Protein AF-A0A5P8YY61-F1 (afdb_monomer_lite)

Foldseek 3Di:
DDDDDDYDDDDDPPPPDDDDPPPPPPPPPPQFPADPLLLVQVPDPPPRARADVSQLSVLVRFPPDPVSSVVCVVLQWDWDDDPNDTHIHGNHLLSQLVVLLCVLVQVDPVRPDDPVVVVVSVVVSVVCVVVVVSSCSSPDDPVCSVVVSVVVVVVPDDPDDD

Secondary structure (DSSP, 8-state):
-----------------------------PPP---HHHHHHHTSPSSEE--HHHHHHHHHHH--SHHHHHHHHHHTEEEEEETTEEEEEESSHHHHHHHHHHHHTT-SSSP---HHHHHHHHHHHHHHHHTSTTGGGGT--GGGHHHHHHHHHHTT------

Sequence (162 aa):
MSEFLMDPEGHGEDSSEPLEVTEVPTRKKAQPALSDSLRAAVSQPSPIILGSALFDEAAKAYLRRHESRNEADRMGHLFVEVDGRMRFLYRDREARAWHLFQDLNGLCFPCVKTDAEKRSLKDGFRRGWESGELAFLASVKSEELEDYRQRLAGGSEAHPDM

pLDDT: mean 76.53, std 20.55, range [35.06, 96.62]

Structure (mmCIF, N/CA/C/O backbone):
data_AF-A0A5P8YY61-F1
#
_entry.id   AF-A0A5P8YY61-F1
#
loop_
_atom_site.group_PDB
_atom_site.id
_atom_site.type_symbol
_atom_site.label_atom_id
_atom_site.label_alt_id
_atom_site.label_comp_id
_atom_site.label_asym_id
_atom_site.label_entity_id
_atom_site.label_seq_id
_atom_site.pdbx_PDB_ins_code
_atom_site.Cartn_x
_atom_site.Cartn_y
_atom_site.Cartn_z
_atom_site.occupancy
_atom_site.B_iso_or_equiv
_atom_site.auth_seq_id
_atom_site.auth_comp_id
_atom_site.auth_asym_id
_atom_site.auth_atom_id
_atom_site.pdbx_PDB_model_num
ATOM 1 N N . MET A 1 1 ? -55.599 -84.904 11.296 1.00 40.38 1 MET A N 1
ATOM 2 C CA . MET A 1 1 ? -55.618 -85.135 12.752 1.00 40.38 1 MET A CA 1
ATOM 3 C C . MET A 1 1 ? -54.645 -84.151 13.370 1.00 40.38 1 MET A C 1
ATOM 5 O O . MET A 1 1 ? -53.521 -84.125 12.893 1.00 40.38 1 MET A O 1
ATOM 9 N N . SER A 1 2 ? -55.161 -83.336 14.298 1.00 45.12 2 SER A N 1
ATOM 10 C CA . SER A 1 2 ? -54.529 -82.607 15.420 1.00 45.12 2 SER A CA 1
ATOM 11 C C . SER A 1 2 ? -53.097 -82.080 15.235 1.00 45.12 2 SER A C 1
ATOM 13 O O . SER A 1 2 ? -52.183 -82.859 15.014 1.00 45.12 2 SER A O 1
ATOM 15 N N . GLU A 1 3 ? -52.865 -80.767 15.159 1.00 49.88 3 GLU A N 1
ATOM 16 C CA . GLU A 1 3 ? -52.946 -79.722 16.211 1.00 49.88 3 GLU A CA 1
ATOM 17 C C . GLU A 1 3 ? -51.780 -79.720 17.225 1.00 49.88 3 GLU A C 1
ATOM 19 O O . GLU A 1 3 ? -51.403 -80.769 17.739 1.00 49.88 3 GLU A O 1
ATOM 24 N N . PHE A 1 4 ? -51.364 -78.482 17.562 1.00 44.28 4 PHE A N 1
ATOM 25 C CA . PHE A 1 4 ? -50.596 -78.012 18.735 1.00 44.28 4 PHE A CA 1
ATOM 26 C C . PHE A 1 4 ? -49.065 -78.232 18.718 1.00 44.28 4 PHE A C 1
ATOM 28 O O . PHE A 1 4 ? -48.608 -79.323 18.414 1.00 44.28 4 PHE A O 1
ATOM 35 N N . LEU A 1 5 ? -48.171 -77.284 19.057 1.00 45.56 5 LEU A N 1
ATOM 36 C CA . LEU A 1 5 ? -48.194 -75.924 19.654 1.00 45.56 5 LEU A CA 1
ATOM 37 C C . LEU A 1 5 ? -46.722 -75.396 19.538 1.00 45.56 5 LEU A C 1
ATOM 39 O O . LEU A 1 5 ? -45.815 -76.203 19.725 1.00 45.56 5 LEU A O 1
ATOM 43 N N . MET A 1 6 ? -46.420 -74.200 18.993 1.00 43.78 6 MET A N 1
ATOM 44 C CA . MET A 1 6 ? -46.085 -72.929 19.704 1.00 43.78 6 MET A CA 1
ATOM 45 C C . MET A 1 6 ? -45.078 -73.103 20.876 1.00 43.78 6 MET A C 1
ATOM 47 O O . MET A 1 6 ? -45.336 -73.926 21.745 1.00 43.78 6 MET A O 1
ATOM 51 N N . ASP A 1 7 ? -43.980 -72.360 21.085 1.00 48.44 7 ASP A N 1
ATOM 52 C CA . ASP A 1 7 ? -43.256 -71.241 20.432 1.00 48.44 7 ASP A CA 1
ATOM 53 C C . ASP A 1 7 ? -41.970 -70.988 21.312 1.00 48.44 7 ASP A C 1
ATOM 55 O O . ASP A 1 7 ? -41.592 -71.908 22.040 1.00 48.44 7 ASP A O 1
ATOM 59 N N . PRO A 1 8 ? -41.275 -69.829 21.330 1.00 58.09 8 PRO A N 1
ATOM 60 C CA . PRO A 1 8 ? -40.007 -69.532 20.651 1.00 58.09 8 PRO A CA 1
ATOM 61 C C . PRO A 1 8 ? -38.855 -69.228 21.646 1.00 58.09 8 PRO A C 1
ATOM 63 O O . PRO A 1 8 ? -39.076 -69.198 22.845 1.00 58.09 8 PRO A O 1
ATOM 66 N N . GLU A 1 9 ? -37.627 -68.975 21.174 1.00 40.22 9 GLU A N 1
ATOM 67 C CA . GLU A 1 9 ? -36.693 -67.963 21.726 1.00 40.22 9 GLU A CA 1
ATOM 68 C C . GLU A 1 9 ? -35.327 -68.053 21.026 1.00 40.22 9 GLU A C 1
ATOM 70 O O . GLU A 1 9 ? -34.760 -69.135 20.881 1.00 40.22 9 GLU A O 1
ATOM 75 N N . GLY A 1 10 ? -34.775 -66.907 20.611 1.00 37.69 10 GLY A N 1
ATOM 76 C CA . GLY A 1 10 ? -33.384 -66.842 20.148 1.00 37.69 10 GLY A CA 1
ATOM 77 C C . GLY A 1 10 ? -33.046 -65.726 19.160 1.00 37.69 10 GLY A C 1
ATOM 78 O O . GLY A 1 10 ? -32.537 -66.007 18.084 1.00 37.69 10 GLY A O 1
ATOM 79 N N . HIS A 1 11 ? -33.339 -64.482 19.544 1.00 44.31 11 HIS A N 1
ATOM 80 C CA . HIS A 1 11 ? -32.408 -63.344 19.514 1.00 44.31 11 HIS A CA 1
ATOM 81 C C . HIS A 1 11 ? -31.450 -63.181 18.316 1.00 44.31 11 HIS A C 1
ATOM 83 O O . HIS A 1 11 ? -30.441 -63.874 18.193 1.00 44.31 11 HIS A O 1
ATOM 89 N N . GLY A 1 12 ? -31.688 -62.122 17.540 1.00 35.06 12 GLY A N 1
ATOM 90 C CA . GLY A 1 12 ? -30.747 -61.593 16.557 1.00 35.06 12 GLY A CA 1
ATOM 91 C C . GLY A 1 12 ? -31.333 -60.419 15.778 1.00 35.06 12 GLY A C 1
ATOM 92 O O . GLY A 1 12 ? -31.332 -60.449 14.553 1.00 35.06 12 GLY A O 1
ATOM 93 N N . GLU A 1 13 ? -31.896 -59.423 16.467 1.00 41.03 13 GLU A N 1
ATOM 94 C CA . GLU A 1 13 ? -32.290 -58.162 15.831 1.00 41.03 13 GLU A CA 1
ATOM 95 C C . GLU A 1 13 ? -31.045 -57.282 15.659 1.00 41.03 13 GLU A C 1
ATOM 97 O O . GLU A 1 13 ? -30.519 -56.703 16.609 1.00 41.03 13 GLU A O 1
ATOM 102 N N . ASP A 1 14 ? -30.561 -57.234 14.419 1.00 40.47 14 ASP A N 1
ATOM 103 C CA . ASP A 1 14 ? -29.582 -56.275 13.916 1.00 40.47 14 ASP A CA 1
ATOM 104 C C . ASP A 1 14 ? -30.259 -54.897 13.804 1.00 40.47 14 ASP A C 1
ATOM 106 O O . ASP A 1 14 ? -30.787 -54.504 12.761 1.00 40.47 14 ASP A O 1
ATOM 110 N N . SER A 1 15 ? -30.319 -54.185 14.932 1.00 44.53 15 SER A N 1
ATOM 111 C CA . SER A 1 15 ? -30.741 -52.783 14.990 1.00 44.53 15 SER A CA 1
ATOM 112 C C . SER A 1 15 ? -29.690 -51.907 14.313 1.00 44.53 15 SER A C 1
ATOM 114 O O . SER A 1 15 ? -28.730 -51.449 14.929 1.00 44.53 15 SER A O 1
ATOM 116 N N . SER A 1 16 ? -29.901 -51.647 13.026 1.00 47.50 16 SER A N 1
ATOM 117 C CA . SER A 1 16 ? -29.288 -50.521 12.327 1.00 47.50 16 SER A CA 1
ATOM 118 C C . SER A 1 16 ? -29.899 -49.216 12.849 1.00 47.50 16 SER A C 1
ATOM 120 O O . SER A 1 16 ? -30.918 -48.746 12.340 1.00 47.50 16 SER A O 1
ATOM 122 N N . GLU A 1 17 ? -29.297 -48.635 13.887 1.00 48.50 17 GLU A N 1
ATOM 123 C CA . GLU A 1 17 ? -29.587 -47.259 14.296 1.00 48.50 17 GLU A CA 1
ATOM 124 C C . GLU A 1 17 ? -29.111 -46.271 13.211 1.00 48.50 17 GLU A C 1
ATOM 126 O O . GLU A 1 17 ? -28.027 -46.441 12.638 1.00 48.50 17 GLU A O 1
ATOM 131 N N . PRO A 1 18 ? -29.897 -45.228 12.893 1.00 44.84 18 PRO A N 1
ATOM 132 C CA . PRO A 1 18 ? -29.490 -44.217 11.934 1.00 44.84 18 PRO A CA 1
ATOM 133 C C . PRO A 1 18 ? -28.386 -43.355 12.549 1.00 44.84 18 PRO A C 1
ATOM 135 O O . PRO A 1 18 ? -28.573 -42.743 13.598 1.00 44.84 18 PRO A O 1
ATOM 138 N N . LEU A 1 19 ? -27.238 -43.297 11.870 1.00 45.84 19 LEU A N 1
ATOM 139 C CA . LEU A 1 19 ? -26.134 -42.407 12.213 1.00 45.84 19 LEU A CA 1
ATOM 140 C C . LEU A 1 19 ? -26.648 -40.968 12.303 1.00 45.84 19 LEU A C 1
ATOM 142 O O . LEU A 1 19 ? -27.003 -40.347 11.298 1.00 45.84 19 LEU A O 1
ATOM 146 N N . GLU A 1 20 ? -26.664 -40.460 13.532 1.00 42.28 20 GLU A N 1
ATOM 147 C CA . GLU A 1 20 ? -26.751 -39.049 13.861 1.00 42.28 20 GLU A CA 1
ATOM 148 C C . GLU A 1 20 ? -25.770 -38.296 12.956 1.00 42.28 20 GLU A C 1
ATOM 150 O O . GLU A 1 20 ? -24.550 -38.486 13.028 1.00 42.28 20 GLU A O 1
ATOM 155 N N . VAL A 1 21 ? -26.309 -37.464 12.062 1.00 44.75 21 VAL A N 1
ATOM 156 C CA . VAL A 1 21 ? -25.530 -36.473 11.324 1.00 44.75 21 VAL A CA 1
ATOM 157 C C . VAL A 1 21 ? -24.948 -35.553 12.380 1.00 44.75 21 VAL A C 1
ATOM 159 O O . VAL A 1 21 ? -25.603 -34.632 12.859 1.00 44.75 21 VAL A O 1
ATOM 162 N N . THR A 1 22 ? -23.718 -35.855 12.782 1.00 39.22 22 THR A N 1
ATOM 163 C CA . THR A 1 22 ? -22.925 -35.001 13.645 1.00 39.22 22 THR A CA 1
ATOM 164 C C . THR A 1 22 ? -22.787 -33.695 12.883 1.00 39.22 22 THR A C 1
ATOM 166 O O . THR A 1 22 ? -22.081 -33.635 11.872 1.00 39.22 22 THR A O 1
ATOM 169 N N . GLU A 1 23 ? -23.526 -32.671 13.310 1.00 44.53 23 GLU A N 1
ATOM 170 C CA . GLU A 1 23 ? -23.336 -31.309 12.841 1.00 44.53 23 GLU A CA 1
ATOM 171 C C . GLU A 1 23 ? -21.850 -31.009 12.984 1.00 44.53 23 GLU A C 1
ATOM 173 O O . GLU A 1 23 ? -21.324 -30.863 14.088 1.00 44.53 23 GLU A O 1
ATOM 178 N N . VAL A 1 24 ? -21.144 -30.991 11.852 1.00 41.59 24 VAL A N 1
ATOM 179 C CA . VAL A 1 24 ? -19.760 -30.548 11.805 1.00 41.59 24 VAL A CA 1
ATOM 180 C C . VAL A 1 24 ? -19.809 -29.136 12.368 1.00 41.59 24 VAL A C 1
ATOM 182 O O . VAL A 1 24 ? -20.452 -28.280 11.753 1.00 41.59 24 VAL A O 1
ATOM 185 N N . PRO A 1 25 ? -19.188 -28.850 13.528 1.00 40.47 25 PRO A N 1
ATOM 186 C CA . PRO A 1 25 ? -19.159 -27.495 14.018 1.00 40.47 25 PRO A CA 1
ATOM 187 C C . PRO A 1 25 ? -18.347 -26.738 12.983 1.00 40.47 25 PRO A C 1
ATOM 189 O O . PRO A 1 25 ? -17.124 -26.885 12.898 1.00 40.47 25 PRO A O 1
ATOM 192 N N . THR A 1 26 ? -19.044 -25.976 12.141 1.00 39.50 26 THR A N 1
ATOM 193 C CA . THR A 1 26 ? -18.437 -25.003 11.250 1.00 39.50 26 THR A CA 1
ATOM 194 C C . THR A 1 26 ? -17.666 -24.090 12.183 1.00 39.50 26 THR A C 1
ATOM 196 O O . THR A 1 26 ? -18.243 -23.215 12.830 1.00 39.50 26 THR A O 1
ATOM 199 N N . ARG A 1 27 ? -16.368 -24.368 12.353 1.00 43.50 27 ARG A N 1
ATOM 200 C CA . ARG A 1 27 ? -15.436 -23.530 13.094 1.00 43.50 27 ARG A CA 1
ATOM 201 C C . ARG A 1 27 ? -15.418 -22.213 12.337 1.00 43.50 27 ARG A C 1
ATOM 203 O O . ARG A 1 27 ? -14.567 -22.006 11.476 1.00 43.50 27 ARG A O 1
ATOM 210 N N . LYS A 1 28 ? -16.375 -21.330 12.640 1.00 44.56 28 LYS A N 1
ATOM 211 C CA . LYS A 1 28 ? -16.254 -19.903 12.384 1.00 44.56 28 LYS A CA 1
ATOM 212 C C . LYS A 1 28 ? -14.906 -19.562 12.988 1.00 44.56 28 LYS A C 1
ATOM 214 O O . LYS A 1 28 ? -14.740 -19.669 14.203 1.00 44.56 28 LYS A O 1
ATOM 219 N N . LYS A 1 29 ? -13.907 -19.303 12.138 1.00 48.72 29 LYS A N 1
ATOM 220 C CA . LYS A 1 29 ? -12.618 -18.792 12.593 1.00 48.72 29 LYS A CA 1
ATOM 221 C C . LYS A 1 29 ? -12.976 -17.603 13.469 1.00 48.72 29 LYS A C 1
ATOM 223 O O . LYS A 1 29 ? -13.560 -16.648 12.964 1.00 48.72 29 LYS A O 1
ATOM 228 N N . ALA A 1 30 ? -12.747 -17.735 14.775 1.00 54.28 30 ALA A N 1
ATOM 229 C CA . ALA A 1 30 ? -13.031 -16.669 15.715 1.00 54.28 30 ALA A CA 1
ATOM 230 C C . ALA A 1 30 ? -12.331 -15.427 15.168 1.00 54.28 30 ALA A C 1
ATOM 232 O O . ALA A 1 30 ? -11.118 -15.469 14.927 1.00 54.28 30 ALA A O 1
ATOM 233 N N . GLN A 1 31 ? -13.112 -14.390 14.859 1.00 58.78 31 GLN A N 1
ATOM 234 C CA . GLN A 1 31 ? -12.537 -13.135 14.410 1.00 58.78 31 GLN A CA 1
ATOM 235 C C . GLN A 1 31 ? -11.542 -12.682 15.485 1.00 58.78 31 GLN A C 1
ATOM 237 O O . GLN A 1 31 ? -11.827 -12.845 16.678 1.00 58.78 31 GLN A O 1
ATOM 242 N N . PRO A 1 32 ? -10.357 -12.189 15.093 1.00 66.00 32 PRO A N 1
ATOM 243 C CA . PRO A 1 32 ? -9.388 -11.711 16.062 1.00 66.00 32 PRO A CA 1
ATOM 244 C C . PRO A 1 32 ? -10.042 -10.658 16.963 1.00 66.00 32 PRO A C 1
ATOM 246 O O . PRO A 1 32 ? -10.845 -9.848 16.503 1.00 66.00 32 PRO A O 1
ATOM 249 N N . ALA A 1 33 ? -9.726 -10.686 18.257 1.00 73.81 33 ALA A N 1
ATOM 250 C CA . ALA A 1 33 ? -10.167 -9.648 19.179 1.00 73.81 33 ALA A CA 1
ATOM 251 C C . ALA A 1 33 ? -9.416 -8.350 18.839 1.00 73.81 33 ALA A C 1
ATOM 253 O O . ALA A 1 33 ? -8.273 -8.164 19.248 1.00 73.81 33 ALA A O 1
ATOM 254 N N . LEU A 1 34 ? -10.034 -7.504 18.014 1.00 82.31 34 LEU A N 1
ATOM 255 C CA . LEU A 1 34 ? -9.504 -6.200 17.610 1.00 82.31 34 LEU A CA 1
ATOM 256 C C . LEU A 1 34 ? -9.820 -5.152 18.678 1.00 82.31 34 LEU A C 1
ATOM 258 O O . LEU A 1 34 ? -10.907 -5.204 19.266 1.00 82.31 34 LEU A O 1
ATOM 262 N N . SER A 1 35 ? -8.933 -4.169 18.864 1.00 85.94 35 SER A N 1
ATOM 263 C CA . SER A 1 35 ? -9.296 -2.954 19.599 1.00 85.94 35 SER A CA 1
ATOM 264 C C . SER A 1 35 ? -10.444 -2.214 18.906 1.00 85.94 35 SER A C 1
ATOM 266 O O . SER A 1 35 ? -10.657 -2.344 17.694 1.00 85.94 35 SER A O 1
ATOM 268 N N . ASP A 1 36 ? -11.175 -1.396 19.663 1.00 87.69 36 ASP A N 1
ATOM 269 C CA . ASP A 1 36 ? -12.255 -0.570 19.113 1.00 87.69 36 ASP A CA 1
ATOM 270 C C . ASP A 1 36 ? -11.737 0.412 18.053 1.00 87.69 36 ASP A C 1
ATOM 272 O O . ASP A 1 36 ? -12.384 0.612 17.025 1.00 87.69 36 ASP A O 1
ATOM 276 N N . SER A 1 37 ? -10.527 0.949 18.247 1.00 86.19 37 SER A N 1
ATOM 277 C CA . SER A 1 37 ? -9.849 1.820 17.281 1.00 86.19 37 SER A CA 1
ATOM 278 C C . SER A 1 37 ? -9.585 1.108 15.957 1.00 86.19 37 SER A C 1
ATOM 280 O O . SER A 1 37 ? -9.906 1.638 14.892 1.00 86.19 37 SER A O 1
ATOM 282 N N . LEU A 1 38 ? -9.042 -0.113 16.005 1.00 87.31 38 LEU A N 1
ATOM 283 C CA . LEU A 1 38 ? -8.775 -0.888 14.799 1.00 87.31 38 LEU A CA 1
ATOM 284 C C . LEU A 1 38 ? -10.078 -1.312 14.113 1.00 87.31 38 LEU A C 1
ATOM 286 O O . LEU A 1 38 ? -10.183 -1.205 12.893 1.00 87.31 38 LEU A O 1
ATOM 290 N N . ARG A 1 39 ? -11.097 -1.718 14.880 1.00 87.88 39 ARG A N 1
ATOM 291 C CA . ARG A 1 39 ? -12.428 -2.057 14.355 1.00 87.88 39 ARG A CA 1
ATOM 292 C C . ARG A 1 39 ? -13.072 -0.874 13.626 1.00 87.88 39 ARG A C 1
ATOM 294 O O . ARG A 1 39 ? -13.575 -1.042 12.515 1.00 87.88 39 ARG A O 1
ATOM 301 N N . ALA A 1 40 ? -13.020 0.319 14.215 1.00 86.56 40 ALA A N 1
ATOM 302 C CA . ALA A 1 40 ? -13.529 1.540 13.596 1.00 86.56 40 ALA A CA 1
ATOM 303 C C . ALA A 1 40 ? -12.759 1.893 12.314 1.00 86.56 40 ALA A C 1
ATOM 305 O O . ALA A 1 40 ? -13.374 2.243 11.307 1.00 86.56 40 ALA A O 1
ATOM 306 N N . ALA A 1 41 ? -11.430 1.746 12.321 1.00 85.19 41 ALA A N 1
ATOM 307 C CA . ALA A 1 41 ? -10.589 2.033 11.163 1.00 85.19 41 ALA A CA 1
ATOM 308 C C . ALA A 1 41 ? -10.856 1.078 9.987 1.00 85.19 41 ALA A C 1
ATOM 310 O O . ALA A 1 41 ? -11.015 1.528 8.855 1.00 85.19 41 ALA A O 1
ATOM 311 N N . VAL A 1 42 ? -10.976 -0.232 10.233 1.00 86.62 42 VAL A N 1
ATOM 312 C CA . VAL A 1 42 ? -11.229 -1.209 9.154 1.00 86.62 42 VAL A CA 1
ATOM 313 C C . VAL A 1 42 ? -12.660 -1.176 8.617 1.00 86.62 42 VAL A C 1
ATOM 315 O O . VAL A 1 42 ? -12.914 -1.654 7.509 1.00 86.62 42 VAL A O 1
ATOM 318 N N . SER A 1 43 ? -13.585 -0.579 9.373 1.00 85.12 43 SER A N 1
ATOM 319 C CA . SER A 1 43 ? -14.969 -0.348 8.946 1.00 85.12 43 SER A CA 1
ATOM 320 C C . SER A 1 43 ? -15.097 0.790 7.924 1.00 85.12 43 SER A C 1
ATOM 322 O O . SER A 1 43 ? -16.137 0.912 7.278 1.00 85.12 43 SER A O 1
ATOM 324 N N . GLN A 1 44 ? -14.055 1.610 7.745 1.00 82.81 44 GLN A N 1
ATOM 325 C CA . GLN A 1 44 ? -14.049 2.709 6.779 1.00 82.81 44 GLN A CA 1
ATOM 326 C C . GLN A 1 44 ? -14.108 2.207 5.323 1.00 82.81 44 GLN A C 1
ATOM 328 O O 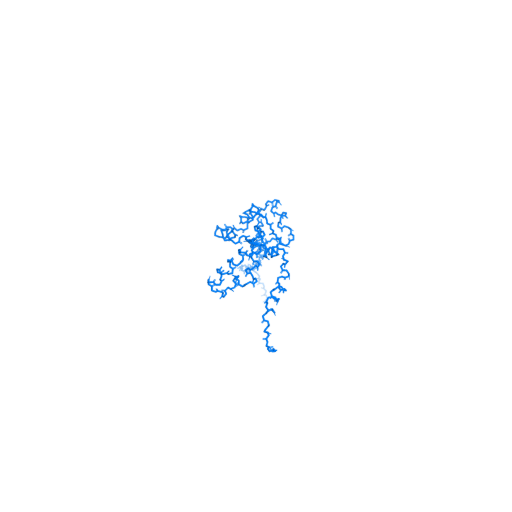. GLN A 1 44 ? -13.705 1.073 5.028 1.00 82.81 44 GLN A O 1
ATOM 333 N N . PRO A 1 45 ? -14.621 3.034 4.389 1.00 79.88 45 PRO A N 1
ATOM 334 C CA . PRO A 1 45 ? -14.586 2.716 2.967 1.00 79.88 45 PRO A CA 1
ATOM 335 C C . PRO A 1 45 ? -13.144 2.582 2.459 1.00 79.88 45 PRO A C 1
ATOM 337 O O . PRO A 1 45 ? -12.223 3.219 2.962 1.00 79.88 45 PRO A O 1
ATOM 340 N N . SER A 1 46 ? -12.955 1.748 1.433 1.00 78.44 46 SER A N 1
ATOM 341 C CA . SER A 1 46 ? -11.654 1.578 0.782 1.00 78.44 46 SER A CA 1
ATOM 342 C C . SER A 1 46 ? -11.206 2.891 0.115 1.00 78.44 46 SER A C 1
ATOM 344 O O . SER A 1 46 ? -12.033 3.554 -0.515 1.00 78.44 46 SER A O 1
ATOM 346 N N . PRO A 1 47 ? -9.914 3.254 0.176 1.00 81.06 47 PRO A N 1
ATOM 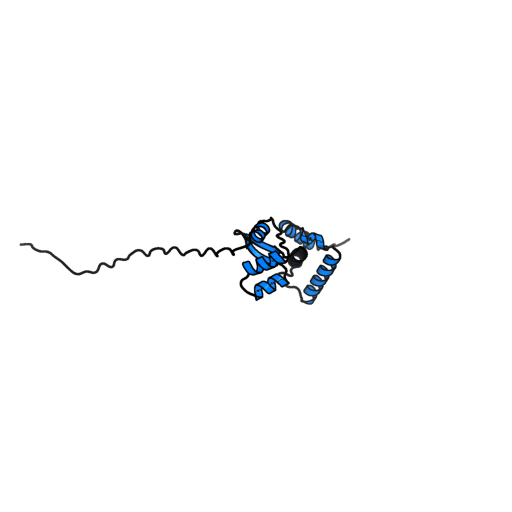347 C CA . PRO A 1 47 ? -8.818 2.512 0.801 1.00 81.06 47 PRO A CA 1
ATOM 348 C C . PRO A 1 47 ? -8.716 2.705 2.316 1.00 81.06 47 PRO A C 1
ATOM 350 O O . PRO A 1 47 ? -8.895 3.805 2.824 1.00 81.06 47 PRO A O 1
ATOM 353 N N . ILE A 1 48 ? -8.316 1.647 3.024 1.00 88.69 48 ILE A N 1
ATOM 354 C CA . ILE A 1 48 ? -8.098 1.701 4.473 1.00 88.69 48 ILE A CA 1
ATOM 355 C C . ILE A 1 48 ? -6.615 1.964 4.746 1.00 88.69 48 ILE A C 1
ATOM 357 O O . ILE A 1 48 ? -5.774 1.089 4.527 1.00 88.69 48 ILE A O 1
ATOM 361 N N . ILE A 1 49 ? -6.301 3.170 5.219 1.00 92.00 49 ILE A N 1
ATOM 362 C CA . ILE A 1 49 ? -4.952 3.586 5.622 1.00 92.00 49 ILE A CA 1
ATOM 363 C C . ILE A 1 49 ? -4.940 3.739 7.143 1.00 92.00 49 ILE A C 1
ATOM 365 O O . ILE A 1 49 ? -5.653 4.578 7.685 1.00 92.00 49 ILE A O 1
ATOM 369 N N . LEU A 1 50 ? -4.153 2.913 7.828 1.00 92.44 50 LEU A N 1
ATOM 370 C CA . LEU A 1 50 ? -4.225 2.744 9.282 1.00 92.44 50 LEU A CA 1
ATOM 371 C C . LEU A 1 50 ? -3.252 3.640 10.066 1.00 92.44 50 LEU A C 1
ATOM 373 O O . LEU A 1 50 ? -3.517 3.973 11.219 1.00 92.44 50 LEU A O 1
ATOM 377 N N . GLY A 1 51 ? -2.120 4.020 9.473 1.00 93.00 51 GLY A N 1
ATOM 378 C CA . GLY A 1 51 ? -0.969 4.535 10.218 1.00 93.00 51 GLY A CA 1
ATOM 379 C C . GLY A 1 51 ? -0.191 3.413 10.919 1.00 93.00 51 GLY A C 1
ATOM 380 O O . GLY A 1 51 ? -0.716 2.325 11.159 1.00 93.00 51 GLY A O 1
ATOM 381 N N . SER A 1 52 ? 1.074 3.669 11.265 1.00 93.12 52 SER A N 1
ATOM 382 C CA . SER A 1 52 ? 2.008 2.633 11.739 1.00 93.12 52 SER A CA 1
ATOM 383 C C . SER A 1 52 ? 1.507 1.849 12.956 1.00 93.12 52 SER A C 1
ATOM 385 O O . SER A 1 52 ? 1.540 0.625 12.946 1.00 93.12 52 SER A O 1
ATOM 387 N N . ALA A 1 53 ? 0.973 2.529 13.976 1.00 92.88 53 ALA A N 1
ATOM 388 C CA . ALA A 1 53 ? 0.545 1.867 15.211 1.00 92.88 53 ALA A CA 1
ATOM 389 C C . ALA A 1 53 ? -0.622 0.884 14.993 1.00 92.88 53 ALA A C 1
ATOM 391 O O . ALA A 1 53 ? -0.565 -0.260 15.444 1.00 92.88 53 ALA A O 1
ATOM 392 N N . LEU A 1 54 ? -1.666 1.310 14.272 1.00 93.88 54 LEU A N 1
ATOM 393 C CA . LEU A 1 54 ? -2.819 0.455 13.971 1.00 93.88 54 LEU A CA 1
ATOM 394 C C . LEU A 1 54 ? -2.475 -0.621 12.935 1.00 93.88 54 LEU A C 1
ATOM 396 O O . LEU A 1 54 ? -3.048 -1.708 12.973 1.00 93.88 54 LEU A O 1
ATOM 400 N N . PHE A 1 55 ? -1.530 -0.351 12.033 1.00 95.44 55 PHE A N 1
ATOM 401 C CA . PHE A 1 55 ? -1.020 -1.354 11.104 1.00 95.44 55 PHE A CA 1
ATOM 402 C C . PHE A 1 55 ? -0.293 -2.488 11.835 1.00 95.44 55 PHE A C 1
ATOM 404 O O . PHE A 1 55 ? -0.573 -3.656 11.572 1.00 95.44 55 PHE A O 1
ATOM 411 N N . ASP A 1 56 ? 0.571 -2.165 12.799 1.00 93.69 56 ASP A N 1
ATOM 412 C CA . ASP A 1 56 ? 1.270 -3.163 13.614 1.00 93.69 56 ASP A CA 1
ATOM 413 C C . ASP A 1 56 ? 0.299 -3.997 14.454 1.00 93.69 56 ASP A C 1
ATOM 415 O O . ASP A 1 56 ? 0.469 -5.213 14.601 1.00 93.69 56 ASP A O 1
ATOM 419 N N . GLU A 1 57 ? -0.734 -3.357 15.006 1.00 93.75 57 GLU A N 1
ATOM 420 C CA . GLU A 1 57 ? -1.815 -4.046 15.708 1.00 93.75 57 GLU A CA 1
ATOM 421 C C . GLU A 1 57 ? -2.558 -5.002 14.766 1.00 93.75 57 GLU A C 1
ATOM 423 O O . GLU A 1 57 ? -2.717 -6.181 15.090 1.00 93.75 57 GLU A O 1
ATOM 428 N N . ALA A 1 58 ? -2.935 -4.539 13.570 1.00 92.81 58 ALA A N 1
ATOM 429 C CA . ALA A 1 58 ? -3.580 -5.366 12.558 1.00 92.81 58 ALA A CA 1
ATOM 430 C C . ALA A 1 58 ? -2.693 -6.549 12.144 1.00 92.81 58 ALA A C 1
ATOM 432 O O . ALA A 1 58 ? -3.155 -7.690 12.112 1.00 92.81 58 ALA A O 1
ATOM 433 N N . ALA A 1 59 ? -1.403 -6.323 11.895 1.00 93.38 59 ALA A N 1
ATOM 434 C CA . ALA A 1 59 ? -0.467 -7.383 11.547 1.00 93.38 59 ALA A CA 1
ATOM 435 C C . ALA A 1 59 ? -0.383 -8.446 12.654 1.00 93.38 59 ALA A C 1
ATOM 437 O O . ALA A 1 59 ? -0.423 -9.639 12.361 1.00 93.38 59 ALA A O 1
ATOM 438 N N . LYS A 1 60 ? -0.336 -8.045 13.931 1.00 92.81 60 LYS A N 1
ATOM 439 C CA . LYS A 1 60 ? -0.354 -8.980 15.073 1.00 92.81 60 LYS A CA 1
ATOM 440 C C . LYS A 1 60 ? -1.684 -9.723 15.207 1.00 92.81 60 LYS A C 1
ATOM 442 O O . LYS A 1 60 ? -1.678 -10.907 15.538 1.00 92.81 60 LYS A O 1
ATOM 447 N N . ALA A 1 61 ? -2.801 -9.046 14.951 1.00 91.69 61 ALA A N 1
ATOM 448 C CA . ALA A 1 61 ? -4.138 -9.613 15.075 1.00 91.69 61 ALA A CA 1
ATOM 449 C C . ALA A 1 61 ? -4.442 -10.644 13.975 1.00 91.69 61 ALA A C 1
ATOM 451 O O . ALA A 1 61 ? -4.964 -11.724 14.257 1.00 91.69 61 ALA A O 1
ATOM 452 N N . TYR A 1 62 ? -4.098 -10.333 12.724 1.00 90.75 62 TYR A N 1
ATOM 453 C CA . TYR A 1 62 ? -4.463 -11.151 11.568 1.00 90.75 62 TYR A CA 1
ATOM 454 C C . TYR A 1 62 ? -3.379 -12.152 11.148 1.00 90.75 62 TYR A C 1
ATOM 456 O O . TYR A 1 62 ? -3.702 -13.221 10.623 1.00 90.75 62 TYR A O 1
ATOM 464 N N . LEU A 1 63 ? -2.095 -11.856 11.381 1.00 91.19 63 LEU A N 1
ATOM 465 C CA . LEU A 1 63 ? -0.982 -12.689 10.920 1.00 91.19 63 LEU A CA 1
ATOM 466 C C . LEU A 1 63 ? -0.306 -13.400 12.096 1.00 91.19 63 LEU A C 1
ATOM 468 O O . LEU A 1 63 ? 0.432 -12.819 12.888 1.00 91.19 63 LEU A O 1
ATOM 472 N N . ARG A 1 64 ? -0.502 -14.720 12.174 1.00 89.12 64 ARG A N 1
ATOM 473 C CA . ARG A 1 64 ? 0.064 -15.546 13.257 1.00 89.12 64 ARG A CA 1
ATOM 474 C C . ARG A 1 64 ? 1.584 -15.703 13.150 1.00 89.12 64 ARG A C 1
ATOM 476 O O . ARG A 1 64 ? 2.297 -15.682 14.154 1.00 89.12 64 ARG A O 1
ATOM 483 N N . ARG A 1 65 ? 2.096 -15.885 11.930 1.00 90.88 65 ARG A N 1
ATOM 484 C CA . ARG A 1 65 ? 3.516 -16.179 11.682 1.00 90.88 65 ARG A CA 1
ATOM 485 C C . ARG A 1 65 ? 4.348 -14.903 11.706 1.00 90.88 65 ARG A C 1
ATOM 487 O O . ARG A 1 65 ? 3.925 -13.869 11.201 1.00 90.88 65 ARG A O 1
ATOM 494 N N . HIS A 1 66 ? 5.539 -14.992 12.290 1.00 90.62 66 HIS A N 1
ATOM 495 C CA . HIS A 1 66 ? 6.489 -13.880 12.331 1.00 90.62 66 HIS A CA 1
ATOM 496 C C . HIS A 1 66 ? 6.940 -13.467 10.923 1.00 90.62 66 HIS A C 1
ATOM 498 O O . HIS A 1 66 ? 6.935 -12.289 10.598 1.00 90.62 66 HIS A O 1
ATOM 504 N N . GLU A 1 67 ? 7.225 -14.437 10.053 1.00 92.44 67 GLU A N 1
ATOM 505 C CA . GLU A 1 67 ? 7.607 -14.183 8.657 1.00 92.44 67 GLU A CA 1
ATOM 506 C C . GLU A 1 67 ? 6.533 -13.406 7.890 1.00 92.44 67 GLU A C 1
ATOM 508 O O . GLU A 1 67 ? 6.849 -12.436 7.212 1.00 92.44 67 GLU A O 1
ATOM 513 N N . SER A 1 68 ? 5.256 -13.768 8.053 1.00 90.44 68 SER A N 1
ATOM 514 C CA . SER A 1 68 ? 4.146 -13.045 7.423 1.00 90.44 68 SER A CA 1
ATOM 515 C C . SER A 1 68 ? 4.029 -11.608 7.930 1.00 90.44 68 SER A C 1
ATOM 517 O O . SER A 1 68 ? 3.723 -10.714 7.149 1.00 90.44 68 SER A O 1
ATOM 519 N N . ARG A 1 69 ? 4.297 -11.373 9.222 1.00 92.50 69 ARG A N 1
ATOM 520 C CA . ARG A 1 69 ? 4.323 -10.021 9.799 1.00 92.50 69 ARG A CA 1
ATOM 521 C C . ARG A 1 69 ? 5.480 -9.195 9.240 1.00 92.50 69 ARG A C 1
ATOM 523 O O . ARG A 1 69 ? 5.260 -8.057 8.852 1.00 92.50 69 ARG A O 1
ATOM 530 N N . ASN A 1 70 ? 6.668 -9.785 9.128 1.00 92.19 70 ASN A N 1
ATOM 531 C CA . ASN A 1 70 ? 7.828 -9.128 8.523 1.00 92.19 70 ASN A CA 1
ATOM 532 C C . ASN A 1 70 ? 7.606 -8.808 7.042 1.00 92.19 70 ASN A C 1
ATOM 534 O O . ASN A 1 70 ? 8.059 -7.775 6.558 1.00 92.19 70 ASN A O 1
ATOM 538 N N . GLU A 1 71 ? 6.927 -9.695 6.315 1.00 91.44 71 GLU A N 1
ATOM 539 C CA . GLU A 1 71 ? 6.566 -9.443 4.923 1.00 91.44 71 GLU A CA 1
ATOM 540 C C . GLU A 1 71 ? 5.573 -8.285 4.814 1.00 91.44 71 GLU A C 1
ATOM 542 O O . GLU A 1 71 ? 5.807 -7.354 4.048 1.00 91.44 71 GLU A O 1
ATOM 547 N N . ALA A 1 72 ? 4.512 -8.292 5.627 1.00 92.50 72 ALA A N 1
ATOM 548 C CA . ALA A 1 72 ? 3.536 -7.206 5.667 1.00 92.50 72 ALA A CA 1
ATOM 549 C C . ALA A 1 72 ? 4.182 -5.859 6.023 1.00 92.50 72 ALA A C 1
ATOM 551 O O . ALA A 1 72 ? 3.879 -4.849 5.393 1.00 92.50 72 ALA A O 1
ATOM 552 N N . ASP A 1 73 ? 5.108 -5.842 6.984 1.00 91.44 73 ASP A N 1
ATOM 553 C CA . ASP A 1 73 ? 5.858 -4.641 7.355 1.00 91.44 73 ASP A CA 1
ATOM 554 C C . ASP A 1 73 ? 6.739 -4.125 6.204 1.00 91.44 73 ASP A C 1
ATOM 556 O O . ASP A 1 73 ? 6.723 -2.932 5.879 1.00 91.44 73 ASP A O 1
ATOM 560 N N . ARG A 1 74 ? 7.441 -5.028 5.508 1.00 91.88 74 ARG A N 1
ATOM 561 C CA . ARG A 1 74 ? 8.258 -4.673 4.338 1.00 91.88 74 ARG A CA 1
ATOM 562 C C . ARG A 1 74 ? 7.411 -4.124 3.191 1.00 91.88 74 ARG A C 1
ATOM 564 O O . ARG A 1 74 ? 7.819 -3.170 2.534 1.00 91.88 74 ARG A O 1
ATOM 571 N N . MET A 1 75 ? 6.253 -4.732 2.947 1.00 90.88 75 MET A N 1
ATOM 572 C CA . MET A 1 75 ? 5.335 -4.344 1.875 1.00 90.88 75 MET A CA 1
ATOM 573 C C . MET A 1 75 ? 4.470 -3.129 2.241 1.00 90.88 75 MET A C 1
ATOM 575 O O . MET A 1 75 ? 3.906 -2.487 1.356 1.00 90.88 75 MET A O 1
ATOM 579 N N . GLY A 1 76 ? 4.351 -2.813 3.534 1.00 94.44 76 GLY A N 1
ATOM 580 C CA . GLY A 1 76 ? 3.499 -1.748 4.063 1.00 94.44 76 GLY A CA 1
ATOM 581 C C . GLY A 1 76 ? 2.001 -1.999 3.880 1.00 94.44 76 GLY A C 1
ATOM 582 O O . GLY A 1 76 ? 1.203 -1.070 4.011 1.00 94.44 76 GLY A O 1
ATOM 583 N N . HIS A 1 77 ? 1.605 -3.228 3.553 1.00 94.12 77 HIS A N 1
ATOM 584 C CA . HIS A 1 77 ? 0.209 -3.615 3.412 1.00 94.12 77 HIS A CA 1
ATOM 585 C C . HIS A 1 77 ? -0.008 -5.079 3.790 1.00 94.12 77 HIS A C 1
ATOM 587 O O . HIS A 1 77 ? 0.920 -5.887 3.799 1.00 94.12 77 HIS A O 1
ATOM 593 N N . LEU A 1 78 ? -1.257 -5.428 4.084 1.00 93.25 78 LEU A N 1
ATOM 594 C CA . LEU A 1 78 ? -1.681 -6.805 4.311 1.00 93.25 78 LEU A CA 1
ATOM 595 C C . LEU A 1 78 ? -3.076 -7.047 3.736 1.00 93.25 78 LEU A C 1
ATOM 597 O O . LEU A 1 78 ? -3.914 -6.146 3.714 1.00 93.25 78 LEU A O 1
ATOM 601 N N . PHE A 1 79 ? -3.303 -8.269 3.257 1.00 90.50 79 PHE A N 1
ATOM 602 C CA . PHE A 1 79 ? -4.558 -8.694 2.643 1.00 90.50 79 PHE A CA 1
ATOM 603 C C . PHE A 1 79 ? -5.287 -9.660 3.574 1.00 90.50 79 PHE A C 1
ATOM 605 O O . PHE A 1 79 ? -4.793 -10.755 3.852 1.00 90.50 79 PHE A O 1
ATOM 612 N N . VAL A 1 80 ? -6.432 -9.233 4.104 1.00 89.12 80 VAL A N 1
ATOM 613 C CA . VAL A 1 80 ? -7.158 -9.944 5.167 1.00 89.12 80 VAL A CA 1
ATOM 614 C C . VAL A 1 80 ? -8.659 -9.906 4.953 1.00 89.12 80 VAL A C 1
ATOM 616 O O . VAL A 1 80 ? -9.187 -9.047 4.251 1.00 89.12 80 VAL A O 1
ATOM 619 N N . GLU A 1 81 ? -9.354 -10.839 5.589 1.00 86.50 81 GLU A N 1
ATOM 620 C CA . GLU A 1 81 ? -10.809 -10.856 5.644 1.00 86.50 81 GLU A CA 1
ATOM 621 C C . GLU A 1 81 ? -11.301 -9.982 6.808 1.00 86.50 81 GLU A C 1
ATOM 623 O O . GLU A 1 81 ? -10.975 -10.240 7.967 1.00 86.50 81 GLU A O 1
ATOM 628 N N . VAL A 1 82 ? -12.100 -8.961 6.494 1.00 83.56 82 VAL A N 1
ATOM 629 C CA . VAL A 1 82 ? -12.788 -8.089 7.456 1.00 83.56 82 VAL A CA 1
ATOM 630 C C . VAL A 1 82 ? -14.278 -8.133 7.139 1.00 83.56 82 VAL A C 1
ATOM 632 O O . VAL A 1 82 ? -14.684 -7.800 6.024 1.00 83.56 82 VAL A O 1
ATOM 635 N N . ASP A 1 83 ? -15.090 -8.566 8.105 1.00 82.94 83 ASP A N 1
ATOM 636 C CA . ASP A 1 83 ? -16.550 -8.692 7.971 1.00 82.94 83 ASP A CA 1
ATOM 637 C C . ASP A 1 83 ? -16.992 -9.465 6.715 1.00 82.94 83 ASP A C 1
ATOM 639 O O . ASP A 1 83 ? -17.871 -9.039 5.965 1.00 82.94 83 ASP A O 1
ATOM 643 N N . GLY A 1 84 ? -16.335 -10.599 6.449 1.00 81.12 84 GLY A N 1
ATOM 644 C CA . GLY A 1 84 ? -16.648 -11.466 5.308 1.00 81.12 84 GLY A CA 1
ATOM 645 C C . GLY A 1 84 ? -16.189 -10.925 3.952 1.00 81.12 84 GLY A C 1
ATOM 646 O O . GLY A 1 84 ? -16.548 -11.482 2.916 1.00 81.12 84 GLY A O 1
ATOM 647 N N . ARG A 1 85 ? -15.419 -9.830 3.923 1.00 82.44 85 ARG A N 1
ATOM 648 C CA . ARG A 1 85 ? -14.880 -9.238 2.694 1.00 82.44 85 ARG A CA 1
ATOM 649 C C . ARG A 1 85 ? -13.364 -9.189 2.750 1.00 82.44 85 ARG A C 1
ATOM 651 O O . ARG A 1 85 ? -12.787 -8.718 3.727 1.00 82.44 85 ARG A O 1
ATOM 658 N N . MET A 1 86 ? -12.723 -9.616 1.671 1.00 84.25 86 MET A N 1
ATOM 659 C CA . MET A 1 86 ? -11.280 -9.473 1.522 1.00 84.25 86 MET A CA 1
ATOM 660 C C . MET A 1 86 ? -10.921 -8.005 1.283 1.00 84.25 86 MET A C 1
ATOM 662 O O . MET A 1 86 ? -11.506 -7.353 0.416 1.00 84.25 86 MET A O 1
ATOM 666 N N . ARG A 1 87 ? -9.978 -7.474 2.060 1.00 85.69 87 ARG A N 1
ATOM 667 C CA . ARG A 1 87 ? -9.554 -6.072 2.005 1.00 85.69 87 ARG A CA 1
ATOM 668 C C . ARG A 1 87 ? -8.042 -5.953 2.136 1.00 85.69 87 ARG A C 1
ATOM 670 O O . ARG A 1 87 ? -7.405 -6.704 2.872 1.00 85.69 87 ARG A O 1
ATOM 677 N N . PHE A 1 88 ? -7.491 -4.954 1.453 1.00 90.44 88 PHE A N 1
ATOM 678 C CA . PHE A 1 88 ? -6.140 -4.473 1.713 1.00 90.44 88 PHE A CA 1
ATOM 679 C C . PHE A 1 88 ? -6.171 -3.424 2.822 1.00 90.44 88 PHE A C 1
ATOM 681 O O . PHE A 1 88 ? -6.943 -2.466 2.750 1.00 90.44 88 PHE A O 1
ATOM 688 N N . LEU A 1 89 ? -5.313 -3.604 3.822 1.00 93.12 89 LEU A N 1
ATOM 689 C CA . LEU A 1 89 ? -5.029 -2.614 4.854 1.00 93.12 89 LEU A CA 1
ATOM 690 C C . LEU A 1 89 ? -3.628 -2.061 4.599 1.00 93.12 89 LEU A C 1
ATOM 692 O O . LEU A 1 89 ? -2.682 -2.840 4.488 1.00 93.12 89 LEU A O 1
ATOM 696 N N . TYR A 1 90 ? -3.500 -0.741 4.495 1.00 95.31 90 TYR A N 1
ATOM 697 C CA . TYR A 1 90 ? -2.238 -0.065 4.200 1.00 95.31 90 TYR A CA 1
ATOM 698 C C . TYR A 1 90 ? -1.711 0.650 5.439 1.00 95.31 90 TYR A C 1
ATOM 700 O O . TYR A 1 90 ? -2.477 1.252 6.195 1.00 95.31 90 TYR A O 1
ATOM 708 N N . ARG A 1 91 ? -0.393 0.622 5.631 1.00 96.62 91 ARG A N 1
ATOM 709 C CA . ARG A 1 91 ? 0.276 1.378 6.692 1.00 96.62 91 ARG A CA 1
ATOM 710 C C . ARG A 1 91 ? 0.124 2.876 6.471 1.00 96.62 91 ARG A C 1
ATOM 712 O O . ARG A 1 91 ? -0.249 3.602 7.383 1.00 96.62 91 ARG A O 1
ATOM 719 N N . ASP A 1 92 ? 0.382 3.328 5.255 1.00 95.62 92 ASP A N 1
ATOM 720 C CA . ASP A 1 92 ? 0.426 4.740 4.903 1.00 95.62 92 ASP A CA 1
ATOM 721 C C . ASP A 1 92 ? 0.054 4.946 3.422 1.00 95.62 92 ASP A C 1
ATOM 723 O O . ASP A 1 92 ? -0.268 4.008 2.682 1.00 95.62 92 ASP A O 1
ATOM 727 N N . ARG A 1 93 ? 0.048 6.213 2.999 1.00 94.62 93 ARG A N 1
ATOM 728 C CA . ARG A 1 93 ? -0.272 6.609 1.621 1.00 94.62 93 ARG A CA 1
ATOM 729 C C . ARG A 1 93 ? 0.770 6.122 0.615 1.00 94.62 93 ARG A C 1
ATOM 731 O O . ARG A 1 93 ? 0.397 5.817 -0.515 1.00 94.62 93 ARG A O 1
ATOM 738 N N . GLU A 1 94 ? 2.036 6.048 1.014 1.00 95.62 94 GLU A N 1
ATOM 739 C CA . GLU A 1 94 ? 3.133 5.619 0.148 1.00 95.62 94 GLU A CA 1
ATOM 740 C C . GLU A 1 94 ? 3.038 4.123 -0.135 1.00 95.62 94 GLU A C 1
ATOM 742 O O . GLU A 1 94 ? 3.066 3.718 -1.290 1.00 95.62 94 GLU A O 1
ATOM 747 N N . ALA A 1 95 ? 2.820 3.303 0.893 1.00 95.25 95 ALA A N 1
ATOM 748 C CA . ALA A 1 95 ? 2.625 1.865 0.766 1.00 95.25 95 ALA A CA 1
ATOM 749 C C . ALA A 1 95 ? 1.439 1.533 -0.144 1.00 95.25 95 ALA A C 1
ATOM 751 O O . ALA A 1 95 ? 1.510 0.615 -0.963 1.00 95.25 95 ALA A O 1
ATOM 752 N N . ARG A 1 96 ? 0.359 2.318 -0.048 1.00 93.31 96 ARG A N 1
ATOM 753 C CA . ARG A 1 96 ? -0.763 2.217 -0.980 1.00 93.31 96 ARG A CA 1
ATOM 754 C C . ARG A 1 96 ? -0.348 2.558 -2.406 1.00 93.31 96 ARG A C 1
ATOM 756 O O . ARG A 1 96 ? -0.604 1.769 -3.311 1.00 93.31 96 ARG A O 1
ATOM 763 N N . ALA A 1 97 ? 0.253 3.728 -2.611 1.00 93.44 97 ALA A N 1
ATOM 764 C CA . ALA A 1 97 ? 0.682 4.173 -3.933 1.00 93.44 97 ALA A CA 1
ATOM 765 C C . ALA A 1 97 ? 1.655 3.172 -4.571 1.00 93.44 97 ALA A C 1
ATOM 767 O O . ALA A 1 97 ? 1.523 2.855 -5.750 1.00 93.44 97 ALA A O 1
ATOM 768 N N . TRP A 1 98 ? 2.570 2.620 -3.774 1.00 94.94 98 TRP A N 1
ATOM 769 C CA . TRP A 1 98 ? 3.516 1.599 -4.192 1.00 94.94 98 TRP A CA 1
ATOM 770 C C . TRP A 1 98 ? 2.817 0.308 -4.608 1.00 94.94 98 TRP A C 1
ATOM 772 O O . TRP A 1 98 ? 3.094 -0.196 -5.690 1.00 94.94 98 TRP A O 1
ATOM 782 N N . HIS A 1 99 ? 1.870 -0.197 -3.812 1.00 92.00 99 HIS A N 1
ATOM 783 C CA . HIS A 1 99 ? 1.093 -1.383 -4.179 1.00 92.00 99 HIS A CA 1
ATOM 784 C C . HIS A 1 99 ? 0.349 -1.193 -5.512 1.00 92.00 99 HIS A C 1
ATOM 786 O O . HIS A 1 99 ? 0.393 -2.069 -6.374 1.00 92.00 99 HIS A O 1
ATOM 792 N N . LEU A 1 100 ? -0.271 -0.027 -5.731 1.00 90.25 100 LEU A N 1
ATOM 793 C CA . LEU A 1 100 ? -0.939 0.260 -7.005 1.00 90.25 100 LEU A CA 1
ATOM 794 C C . LEU A 1 100 ? 0.053 0.375 -8.161 1.00 90.25 100 LEU A C 1
ATOM 796 O O . LEU A 1 100 ? -0.180 -0.174 -9.232 1.00 90.25 100 LEU A O 1
ATOM 800 N N . PHE A 1 101 ? 1.184 1.043 -7.944 1.00 91.81 101 PHE A N 1
ATOM 801 C CA . PHE A 1 101 ? 2.249 1.121 -8.935 1.00 91.81 101 PHE A CA 1
ATOM 802 C C . PHE A 1 101 ? 2.768 -0.273 -9.314 1.00 91.81 101 PHE A C 1
ATOM 804 O O . PHE A 1 101 ? 3.017 -0.535 -10.492 1.00 91.81 101 PHE A O 1
ATOM 811 N N . GLN A 1 102 ? 2.902 -1.177 -8.339 1.00 91.75 102 GLN A N 1
ATOM 812 C CA . GLN A 1 102 ? 3.294 -2.561 -8.576 1.00 91.75 102 GLN A CA 1
ATOM 813 C C . GLN A 1 102 ? 2.277 -3.307 -9.437 1.00 91.75 102 GLN A C 1
ATOM 815 O O . GLN A 1 102 ? 2.685 -3.979 -10.384 1.00 91.75 102 GLN A O 1
ATOM 820 N N . ASP A 1 103 ? 0.984 -3.175 -9.144 1.00 87.88 103 ASP A N 1
ATOM 821 C CA . ASP A 1 103 ? -0.067 -3.827 -9.927 1.00 87.88 103 ASP A CA 1
ATOM 822 C C . ASP A 1 103 ? -0.106 -3.311 -11.374 1.00 87.88 103 ASP A C 1
ATOM 824 O O . ASP A 1 103 ? -0.038 -4.096 -12.322 1.00 87.88 103 ASP A O 1
ATOM 828 N N . LEU A 1 104 ? -0.089 -1.986 -11.548 1.00 87.88 104 LEU A N 1
ATOM 829 C CA . LEU A 1 104 ? -0.093 -1.329 -12.860 1.00 87.88 104 LEU A CA 1
ATOM 830 C C . LEU A 1 104 ? 1.104 -1.728 -13.728 1.00 87.88 104 LEU A C 1
ATOM 832 O O . LEU A 1 104 ? 0.974 -1.886 -14.939 1.00 87.88 104 LEU A O 1
ATOM 836 N N . ASN A 1 105 ? 2.271 -1.906 -13.110 1.00 88.75 105 ASN A N 1
ATOM 837 C CA . ASN A 1 105 ? 3.497 -2.266 -13.813 1.00 88.75 105 ASN A CA 1
ATOM 838 C C . ASN A 1 105 ? 3.754 -3.779 -13.846 1.00 88.75 105 ASN A C 1
ATOM 840 O O . ASN A 1 105 ? 4.831 -4.184 -14.273 1.00 88.75 105 ASN A O 1
ATOM 844 N N . GLY A 1 106 ? 2.833 -4.636 -13.390 1.00 87.81 106 GLY A N 1
ATOM 845 C CA . GLY A 1 106 ? 3.036 -6.093 -13.403 1.00 87.81 106 GLY A CA 1
ATOM 846 C C . GLY A 1 106 ? 4.230 -6.560 -12.555 1.00 87.81 106 GLY A C 1
ATOM 847 O O . GLY A 1 106 ? 4.950 -7.491 -12.925 1.00 87.81 106 GLY A O 1
ATOM 848 N N . LEU A 1 107 ? 4.486 -5.876 -11.437 1.00 88.38 107 LEU A N 1
ATOM 849 C CA . LEU A 1 107 ? 5.469 -6.277 -10.425 1.00 88.38 107 LEU A CA 1
ATOM 850 C C . LEU A 1 107 ? 4.892 -7.287 -9.420 1.00 88.38 107 LEU A C 1
ATOM 852 O O . LEU A 1 107 ? 5.654 -7.933 -8.700 1.00 88.38 107 LEU A O 1
ATOM 856 N N . CYS A 1 108 ? 3.567 -7.437 -9.382 1.00 85.06 108 CYS A N 1
ATOM 857 C CA . CYS A 1 108 ? 2.872 -8.466 -8.614 1.00 85.06 108 CYS A CA 1
ATOM 858 C C . CYS A 1 108 ? 3.009 -9.851 -9.274 1.00 85.06 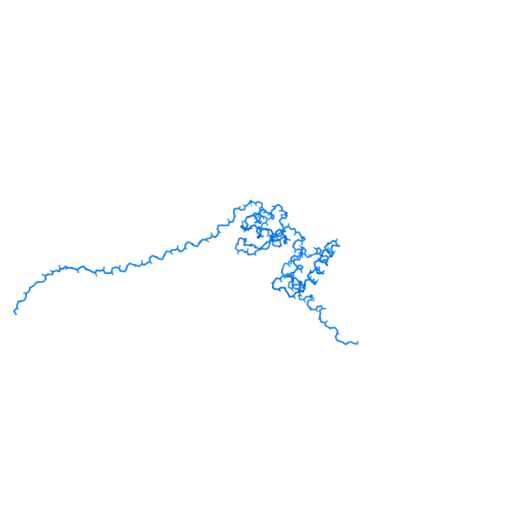108 CYS A C 1
ATOM 860 O O . CYS A 1 108 ? 3.296 -9.967 -10.464 1.00 85.06 108 CYS A O 1
ATOM 862 N N . PHE A 1 109 ? 2.826 -10.920 -8.495 1.00 78.19 109 PHE A N 1
ATOM 863 C CA . PHE A 1 109 ? 2.918 -12.288 -9.012 1.00 78.19 109 PHE A CA 1
ATOM 864 C C . PHE A 1 109 ? 1.737 -12.627 -9.950 1.00 78.19 109 PHE A C 1
ATOM 866 O O . PHE A 1 109 ? 0.599 -12.332 -9.586 1.00 78.19 109 PHE A O 1
ATOM 873 N N . PRO A 1 110 ? 1.970 -13.323 -11.083 1.00 82.94 110 PRO A N 1
ATOM 874 C CA . PRO A 1 110 ? 3.272 -13.715 -11.627 1.00 82.94 110 PRO A CA 1
ATOM 875 C C . PRO A 1 110 ? 3.996 -12.531 -12.288 1.00 82.94 110 PRO A C 1
ATOM 877 O O . PRO A 1 110 ? 3.479 -11.900 -13.205 1.00 82.94 110 PRO A O 1
ATOM 880 N N . CYS A 1 111 ? 5.228 -12.258 -11.847 1.00 88.44 111 CYS A N 1
ATOM 881 C CA . CYS A 1 111 ? 6.041 -11.165 -12.378 1.00 88.44 111 CYS A CA 1
ATOM 882 C C . CYS A 1 111 ? 7.038 -11.705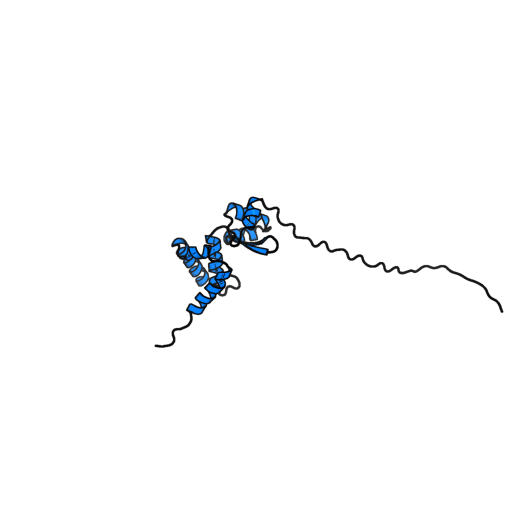 -13.408 1.00 88.44 111 CYS A C 1
ATOM 884 O O . CYS A 1 111 ? 7.927 -12.484 -13.064 1.00 88.44 111 CYS A O 1
ATOM 886 N N . VAL A 1 112 ? 6.912 -11.257 -14.658 1.00 91.62 112 VAL A N 1
ATOM 887 C CA . VAL A 1 112 ? 7.792 -11.654 -15.777 1.00 91.62 112 VAL A CA 1
ATOM 888 C C . VAL A 1 112 ? 8.982 -10.712 -15.982 1.00 91.62 112 VAL A C 1
ATOM 890 O O . VAL A 1 112 ? 9.806 -10.935 -16.863 1.00 91.62 112 VAL A O 1
ATOM 893 N N . LYS A 1 113 ? 9.078 -9.648 -15.178 1.00 91.25 113 LYS A N 1
ATOM 894 C CA . LYS A 1 113 ? 10.139 -8.645 -15.294 1.00 91.25 113 LYS A CA 1
ATOM 895 C C . LYS A 1 113 ? 11.468 -9.165 -14.760 1.00 91.25 113 LYS A C 1
ATOM 897 O O . LYS A 1 113 ? 11.524 -9.876 -13.753 1.00 91.25 113 LYS A O 1
ATOM 902 N N . THR A 1 114 ? 12.549 -8.737 -15.394 1.00 95.25 114 THR A N 1
ATOM 903 C CA . THR A 1 114 ? 13.918 -8.964 -14.930 1.00 95.25 114 THR A CA 1
ATOM 904 C C . THR A 1 114 ? 14.210 -8.173 -13.654 1.00 95.25 114 THR A C 1
ATOM 906 O O . THR A 1 114 ? 13.564 -7.169 -13.344 1.00 95.25 114 THR A O 1
ATOM 909 N N . ASP A 1 115 ? 15.240 -8.571 -12.910 1.00 94.19 115 ASP A N 1
ATOM 910 C CA . ASP A 1 115 ? 15.638 -7.848 -11.696 1.00 94.19 115 ASP A CA 1
ATOM 911 C C . ASP A 1 115 ? 16.189 -6.443 -11.986 1.00 94.19 115 ASP A C 1
ATOM 913 O O . ASP A 1 115 ? 16.121 -5.553 -11.136 1.00 94.19 115 ASP A O 1
ATOM 917 N N . ALA A 1 116 ? 16.715 -6.209 -13.192 1.00 95.44 116 ALA A N 1
ATOM 918 C CA . ALA A 1 116 ? 17.098 -4.873 -13.642 1.00 95.44 116 ALA A CA 1
ATOM 919 C C . ALA A 1 116 ? 15.866 -3.970 -13.816 1.00 95.44 116 ALA A C 1
ATOM 921 O O . ALA A 1 116 ? 15.846 -2.862 -13.280 1.00 95.44 116 ALA A O 1
ATOM 922 N N . GLU A 1 117 ? 14.814 -4.464 -14.473 1.00 94.31 117 GLU A N 1
ATOM 923 C CA . GLU A 1 117 ? 13.555 -3.727 -14.641 1.00 94.31 117 GLU A CA 1
ATOM 924 C C . GLU A 1 117 ? 12.862 -3.467 -13.302 1.00 94.31 117 GLU A C 1
ATOM 926 O O . GLU A 1 117 ? 12.434 -2.344 -13.045 1.00 94.31 117 GLU A O 1
ATOM 931 N N . LYS A 1 118 ? 12.798 -4.469 -12.413 1.00 94.00 118 LYS A N 1
ATOM 932 C CA . LYS A 1 118 ? 12.223 -4.303 -11.066 1.00 94.00 118 LYS A CA 1
ATOM 933 C C . LYS A 1 118 ? 12.926 -3.191 -10.287 1.00 94.00 118 LYS A C 1
ATOM 935 O O . LYS A 1 118 ? 12.259 -2.374 -9.655 1.00 94.00 118 LYS A O 1
ATOM 940 N N . ARG A 1 119 ? 14.265 -3.147 -10.333 1.00 95.25 119 ARG A N 1
ATOM 941 C CA . ARG A 1 119 ? 15.058 -2.087 -9.686 1.00 95.25 119 ARG A CA 1
ATOM 942 C C . ARG A 1 119 ? 14.790 -0.725 -10.312 1.00 95.25 119 ARG A C 1
ATOM 944 O O . ARG A 1 119 ? 14.471 0.207 -9.586 1.00 95.25 119 ARG A O 1
ATOM 951 N N . SER A 1 120 ? 14.827 -0.639 -11.640 1.00 95.75 120 SER A N 1
ATOM 952 C CA . SER A 1 120 ? 14.554 0.605 -12.366 1.00 95.75 120 SER A CA 1
ATOM 953 C C . SER A 1 120 ? 13.171 1.178 -12.032 1.00 95.75 120 SER A C 1
ATOM 955 O O . SER A 1 120 ? 13.053 2.359 -11.709 1.00 95.75 120 SER A O 1
ATOM 957 N N . LEU A 1 121 ? 12.138 0.330 -12.011 1.00 95.44 121 LEU A N 1
ATOM 958 C CA . LEU A 1 121 ? 10.771 0.713 -11.656 1.00 95.44 121 LEU A CA 1
ATOM 959 C C . LEU A 1 121 ? 10.649 1.157 -10.197 1.00 95.44 121 LEU A C 1
ATOM 961 O O . LEU A 1 121 ? 9.983 2.150 -9.913 1.00 95.44 121 LEU A O 1
ATOM 965 N N . LYS A 1 122 ? 11.313 0.460 -9.269 1.00 95.00 122 LYS A N 1
ATOM 966 C CA . LYS A 1 122 ? 11.342 0.851 -7.855 1.00 95.00 122 LYS A CA 1
ATOM 967 C C . LYS A 1 122 ? 12.014 2.211 -7.654 1.00 95.00 122 LYS A C 1
ATOM 969 O O . LYS A 1 122 ? 11.496 3.043 -6.912 1.00 95.00 122 LYS A O 1
ATOM 974 N N . ASP A 1 123 ? 13.133 2.451 -8.329 1.00 96.06 123 ASP A N 1
ATOM 975 C CA . ASP A 1 123 ? 13.836 3.733 -8.261 1.00 96.06 123 ASP A CA 1
ATOM 976 C C . ASP A 1 123 ? 13.022 4.853 -8.925 1.00 96.06 123 ASP A C 1
ATOM 978 O O . ASP A 1 123 ? 12.992 5.977 -8.428 1.00 96.06 123 ASP A O 1
ATOM 982 N N . GLY A 1 124 ? 12.331 4.543 -10.027 1.00 95.19 124 GLY A N 1
ATOM 983 C CA . GLY A 1 124 ? 11.390 5.446 -10.689 1.00 95.19 124 GLY A CA 1
ATOM 984 C C . GLY A 1 124 ? 10.235 5.848 -9.777 1.00 95.19 124 GLY A C 1
ATOM 985 O O . GLY A 1 124 ? 9.965 7.038 -9.638 1.00 95.19 124 GLY A O 1
ATOM 986 N N . PHE A 1 125 ? 9.620 4.879 -9.091 1.00 96.00 125 PHE A N 1
ATOM 987 C CA . PHE A 1 125 ? 8.585 5.159 -8.100 1.00 96.00 125 PHE A CA 1
ATOM 988 C C . PHE A 1 125 ? 9.102 6.066 -6.987 1.00 96.00 125 PHE A C 1
ATOM 990 O O . PHE A 1 125 ? 8.463 7.066 -6.687 1.00 96.00 125 PHE A O 1
ATOM 997 N N . ARG A 1 126 ? 10.270 5.75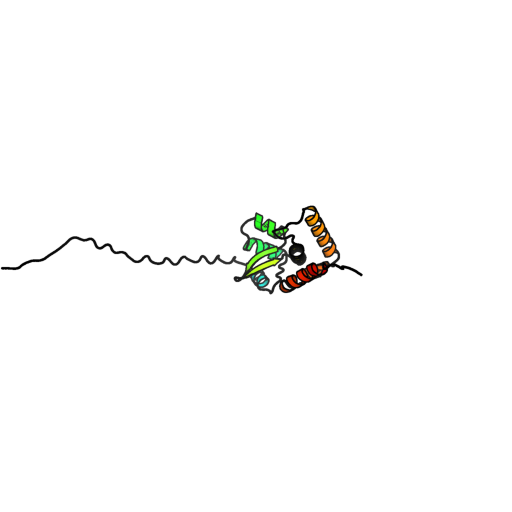9 -6.406 1.00 96.06 126 ARG A N 1
ATOM 998 C CA . ARG A 1 126 ? 10.838 6.568 -5.320 1.00 96.06 126 ARG A CA 1
ATOM 999 C C . ARG A 1 126 ? 11.024 8.024 -5.746 1.00 96.06 126 ARG A C 1
ATOM 1001 O O . ARG A 1 126 ? 10.542 8.913 -5.057 1.00 96.06 126 ARG A O 1
ATOM 1008 N N . ARG A 1 127 ? 11.642 8.261 -6.909 1.00 96.19 127 ARG A N 1
ATOM 1009 C CA . ARG A 1 127 ? 11.825 9.623 -7.436 1.00 96.19 127 ARG A CA 1
ATOM 1010 C C . ARG A 1 127 ? 10.494 10.328 -7.694 1.00 96.19 127 ARG A C 1
ATOM 1012 O O . ARG A 1 127 ? 10.347 11.479 -7.308 1.00 96.19 127 ARG A O 1
ATOM 1019 N N . GLY A 1 128 ? 9.534 9.640 -8.317 1.00 94.88 128 GLY A N 1
ATOM 1020 C CA . GLY A 1 128 ? 8.209 10.197 -8.610 1.00 94.88 128 GLY A CA 1
ATOM 1021 C C . GLY A 1 128 ? 7.357 10.448 -7.360 1.00 94.88 128 GLY A C 1
ATOM 1022 O O . GLY A 1 128 ? 6.498 11.325 -7.346 1.00 94.88 128 GLY A O 1
ATOM 1023 N N . TRP A 1 129 ? 7.578 9.685 -6.290 1.00 95.69 129 TRP A N 1
ATOM 1024 C CA . TRP A 1 129 ? 6.946 9.912 -4.994 1.00 95.69 129 TRP A CA 1
ATOM 1025 C C . TRP A 1 129 ? 7.562 11.117 -4.282 1.00 95.69 129 TRP A C 1
ATOM 1027 O O . TRP A 1 129 ? 6.832 12.001 -3.839 1.00 95.69 129 TRP A O 1
ATOM 1037 N N . GLU A 1 130 ? 8.895 11.194 -4.240 1.00 95.50 130 GLU A N 1
ATOM 1038 C CA . GLU A 1 130 ? 9.644 12.315 -3.659 1.00 95.50 130 GLU A CA 1
ATOM 1039 C C . GLU A 1 130 ? 9.365 13.642 -4.384 1.00 95.50 130 GLU A C 1
ATOM 1041 O O . GLU A 1 130 ? 9.275 14.685 -3.738 1.00 95.50 130 GLU A O 1
ATOM 1046 N N . SER A 1 131 ? 9.174 13.614 -5.709 1.00 95.38 131 SER A N 1
ATOM 1047 C CA . SER A 1 131 ? 8.776 14.788 -6.500 1.00 95.38 131 SER A CA 1
ATOM 1048 C C . SER A 1 131 ? 7.287 15.140 -6.378 1.00 95.38 131 SER A C 1
ATOM 1050 O O . SER A 1 131 ? 6.879 16.232 -6.771 1.00 95.38 131 SER A O 1
ATOM 1052 N N . GLY A 1 132 ? 6.464 14.232 -5.844 1.00 92.62 132 GLY A N 1
ATOM 1053 C CA . GLY A 1 132 ? 5.011 14.374 -5.737 1.00 92.62 132 GLY A CA 1
ATOM 1054 C C . GLY A 1 132 ? 4.225 14.002 -7.001 1.00 92.62 132 GLY A C 1
ATOM 1055 O O . GLY A 1 132 ? 2.997 13.928 -6.942 1.00 92.62 132 GLY A O 1
ATOM 1056 N N . GLU A 1 133 ? 4.891 13.699 -8.118 1.00 91.44 133 GLU A N 1
ATOM 1057 C CA . GLU A 1 133 ? 4.259 13.310 -9.391 1.00 91.44 133 GLU A CA 1
ATOM 1058 C C . GLU A 1 133 ? 3.378 12.060 -9.263 1.00 91.44 133 GLU A C 1
ATOM 1060 O O . GLU A 1 133 ? 2.364 11.939 -9.948 1.00 91.44 133 GLU A O 1
ATOM 1065 N N . LEU A 1 134 ? 3.728 11.139 -8.360 1.00 92.12 134 LEU A N 1
ATOM 1066 C CA . LEU A 1 134 ? 2.988 9.896 -8.120 1.00 92.12 134 LEU A CA 1
ATOM 1067 C C . LEU A 1 134 ? 2.050 9.957 -6.906 1.00 92.12 134 LEU A C 1
ATOM 1069 O O . LEU A 1 134 ? 1.390 8.965 -6.590 1.00 92.12 134 LEU A O 1
ATOM 1073 N N . ALA A 1 135 ? 1.928 11.108 -6.235 1.00 89.62 135 ALA A N 1
ATOM 1074 C CA . ALA A 1 135 ? 1.097 11.245 -5.035 1.00 89.62 135 ALA A CA 1
ATOM 1075 C C . ALA A 1 135 ? -0.390 10.939 -5.293 1.00 89.62 135 ALA A C 1
ATOM 1077 O O . ALA A 1 135 ? -1.098 10.471 -4.395 1.00 89.62 135 ALA A O 1
ATOM 1078 N N . PHE A 1 136 ? -0.862 11.151 -6.528 1.00 87.88 136 PHE A N 1
ATOM 1079 C CA . PHE A 1 136 ? -2.240 10.859 -6.930 1.00 87.88 136 PHE A CA 1
ATOM 1080 C C . PHE A 1 136 ? -2.597 9.373 -6.766 1.00 87.88 136 PHE A C 1
ATOM 1082 O O . PHE A 1 136 ? -3.734 9.061 -6.408 1.00 87.88 136 PHE A O 1
ATOM 1089 N N . LEU A 1 137 ? -1.630 8.455 -6.926 1.00 88.38 137 LEU A N 1
ATOM 1090 C CA . LEU A 1 137 ? -1.839 7.013 -6.748 1.00 88.38 137 LEU A CA 1
ATOM 1091 C C . LEU A 1 137 ? -2.318 6.671 -5.332 1.00 88.38 137 LEU A C 1
ATOM 1093 O O . LEU A 1 137 ? -3.005 5.674 -5.134 1.00 88.38 137 LEU A O 1
ATOM 1097 N N . ALA A 1 138 ? -2.040 7.504 -4.328 1.00 86.06 138 ALA A N 1
ATOM 1098 C CA . ALA A 1 138 ? -2.558 7.297 -2.979 1.00 86.06 138 ALA A CA 1
ATOM 1099 C C . ALA A 1 138 ? -4.075 7.555 -2.850 1.00 86.06 138 ALA A C 1
ATOM 1101 O O . ALA A 1 138 ? -4.659 7.195 -1.829 1.00 86.06 138 ALA A O 1
ATOM 1102 N N . SER A 1 139 ? -4.713 8.148 -3.861 1.00 82.94 139 SER A N 1
ATOM 1103 C CA . SER A 1 139 ? -6.124 8.556 -3.829 1.00 82.94 139 SER A CA 1
ATOM 1104 C C . SER A 1 139 ? -6.988 7.939 -4.937 1.00 82.94 139 SER A C 1
ATOM 1106 O O . SER A 1 139 ? -8.207 7.946 -4.797 1.00 82.94 139 SER A O 1
ATOM 1108 N N . VAL A 1 140 ? -6.388 7.358 -5.986 1.00 81.56 140 VAL A N 1
ATOM 1109 C CA . VAL A 1 140 ? -7.105 6.655 -7.077 1.00 81.56 140 VAL A CA 1
ATOM 1110 C C . VAL A 1 140 ? -7.987 5.550 -6.510 1.00 81.56 140 VAL A C 1
ATOM 1112 O O . VAL A 1 140 ? -7.481 4.733 -5.739 1.00 81.56 140 VAL A O 1
ATOM 1115 N N . LYS A 1 141 ? -9.273 5.477 -6.866 1.00 74.00 141 LYS A N 1
ATOM 1116 C CA . LYS A 1 141 ? -10.124 4.363 -6.420 1.00 74.00 141 LYS A CA 1
ATOM 1117 C C . LYS A 1 141 ? -9.711 3.078 -7.127 1.00 74.00 141 LYS A C 1
ATOM 1119 O O . LYS A 1 141 ? -9.350 3.096 -8.295 1.00 74.00 141 LYS A O 1
ATOM 1124 N N . SER A 1 142 ? -9.799 1.942 -6.439 1.00 62.38 142 SER A N 1
ATOM 1125 C CA . SER A 1 142 ? -9.421 0.658 -7.046 1.00 62.38 142 SER A CA 1
ATOM 1126 C C . SER A 1 142 ? -10.273 0.291 -8.268 1.00 62.38 142 SER A C 1
ATOM 1128 O O . SER A 1 142 ? -9.798 -0.420 -9.138 1.00 62.38 142 SER A O 1
ATOM 1130 N N . GLU A 1 143 ? -11.496 0.816 -8.353 1.00 65.00 143 GLU A N 1
ATOM 1131 C CA . GLU A 1 143 ? -12.405 0.671 -9.500 1.00 65.00 143 GLU A CA 1
ATOM 1132 C C . GLU A 1 143 ? -11.925 1.449 -10.740 1.00 65.00 143 GLU A C 1
ATOM 1134 O O . GLU A 1 143 ? -12.196 1.042 -11.860 1.00 65.00 143 GLU A O 1
ATOM 1139 N N . GLU A 1 144 ? -11.159 2.527 -10.547 1.00 60.81 144 GLU A N 1
ATOM 1140 C CA . GLU A 1 144 ? -10.608 3.378 -11.615 1.00 60.81 144 GLU A CA 1
ATOM 1141 C C . GLU A 1 144 ? -9.225 2.887 -12.092 1.00 60.81 144 GLU A C 1
ATOM 1143 O O . GLU A 1 144 ? -8.661 3.418 -13.051 1.00 60.81 144 GLU A O 1
ATOM 1148 N N . LEU A 1 145 ? -8.645 1.880 -11.423 1.00 59.44 145 LEU A N 1
ATOM 1149 C CA . LEU A 1 145 ? -7.349 1.311 -11.809 1.00 59.44 145 LEU A CA 1
ATOM 1150 C C . LEU A 1 145 ? -7.419 0.567 -13.135 1.00 59.44 145 LEU A C 1
ATOM 1152 O O . LEU A 1 145 ? -6.466 0.647 -13.903 1.00 59.44 145 LEU A O 1
ATOM 1156 N N . GLU A 1 146 ? -8.520 -0.131 -13.410 1.00 57.56 146 GLU A N 1
ATOM 1157 C CA . GLU A 1 146 ? -8.685 -0.857 -14.671 1.00 57.56 146 GLU A CA 1
ATOM 1158 C C . GLU A 1 146 ? -8.727 0.121 -15.854 1.00 57.56 146 GLU A C 1
ATOM 1160 O O . GLU A 1 146 ? -8.022 -0.069 -16.845 1.00 57.56 146 GLU A O 1
ATOM 1165 N N . ASP A 1 147 ? -9.423 1.250 -15.696 1.00 61.25 147 ASP A N 1
ATOM 1166 C CA . ASP A 1 147 ? -9.426 2.341 -16.677 1.00 61.25 147 ASP A CA 1
ATOM 1167 C C . ASP A 1 147 ? -8.021 2.933 -16.876 1.00 61.25 147 ASP A C 1
ATOM 1169 O O . ASP A 1 147 ? -7.622 3.269 -17.994 1.00 61.25 147 ASP A O 1
ATOM 1173 N N . TYR A 1 148 ? -7.230 3.047 -15.803 1.00 58.66 148 TYR A N 1
ATOM 1174 C CA . TYR A 1 148 ? -5.847 3.521 -15.887 1.00 58.66 148 TYR A CA 1
ATOM 1175 C C . TYR A 1 148 ? -4.930 2.511 -16.595 1.00 58.66 148 TYR A C 1
ATOM 1177 O O . TYR A 1 148 ? -4.120 2.911 -17.434 1.00 58.66 148 TYR A O 1
ATOM 1185 N N . ARG A 1 149 ? -5.091 1.203 -16.335 1.00 61.31 149 ARG A N 1
ATOM 1186 C CA . ARG A 1 149 ? -4.392 0.128 -17.066 1.00 61.31 149 ARG A CA 1
ATOM 1187 C C . ARG A 1 149 ? -4.716 0.181 -18.553 1.00 61.31 149 ARG A C 1
ATOM 1189 O O . ARG A 1 149 ? -3.799 0.120 -19.367 1.00 61.31 149 ARG A O 1
ATOM 1196 N N . GLN A 1 150 ? -5.989 0.352 -18.906 1.00 62.44 150 GLN A N 1
ATOM 1197 C CA . GLN A 1 150 ? -6.421 0.466 -20.299 1.00 62.44 150 GLN A CA 1
ATOM 1198 C C . GLN A 1 150 ? -5.835 1.700 -20.989 1.00 62.44 150 GLN A C 1
ATOM 1200 O O . GLN A 1 150 ? -5.402 1.600 -22.131 1.00 62.44 150 GLN A O 1
ATOM 1205 N N . ARG A 1 151 ? -5.738 2.846 -20.305 1.00 62.81 151 ARG A N 1
ATOM 1206 C CA . ARG A 1 151 ? -5.090 4.050 -20.859 1.00 62.81 151 ARG A CA 1
ATOM 1207 C C . ARG A 1 151 ? -3.584 3.883 -21.047 1.00 62.81 151 ARG A C 1
ATOM 1209 O O . ARG A 1 151 ? -3.053 4.333 -22.055 1.00 62.81 151 ARG A O 1
ATOM 1216 N N . LEU A 1 152 ? -2.899 3.228 -20.109 1.00 59.53 152 LEU A N 1
ATOM 1217 C CA . LEU A 1 152 ? -1.473 2.918 -20.249 1.00 59.53 152 LEU A CA 1
ATOM 1218 C C . LEU A 1 152 ? -1.210 1.904 -21.372 1.00 59.53 152 LEU A C 1
ATOM 1220 O O . LEU A 1 152 ? -0.225 2.039 -22.090 1.00 59.53 152 LEU A O 1
ATOM 1224 N N . ALA A 1 153 ? -2.094 0.918 -21.548 1.00 57.56 153 ALA A N 1
ATOM 1225 C CA . ALA A 1 153 ? -2.009 -0.061 -22.629 1.00 57.56 153 ALA A CA 1
ATOM 1226 C C . ALA A 1 153 ? -2.380 0.541 -24.000 1.00 57.56 153 ALA A C 1
ATOM 1228 O O . ALA A 1 153 ? -1.719 0.253 -24.993 1.00 57.56 153 ALA A O 1
ATOM 1229 N N . GLY A 1 154 ? -3.392 1.413 -24.049 1.00 48.94 154 GLY A N 1
ATOM 1230 C CA . GLY A 1 154 ? -3.850 2.112 -25.256 1.00 48.94 154 GLY A CA 1
ATOM 1231 C C . GLY A 1 154 ? -2.962 3.287 -25.679 1.00 48.94 154 GLY A C 1
ATOM 1232 O O . GLY A 1 154 ? -3.002 3.706 -26.828 1.00 48.94 154 GLY A O 1
ATOM 1233 N N . GLY A 1 155 ? -2.097 3.788 -24.791 1.00 48.03 155 GLY A N 1
ATOM 1234 C CA . GLY A 1 155 ? -1.028 4.732 -25.141 1.00 48.03 155 GLY A CA 1
ATOM 1235 C C . GLY A 1 155 ? 0.132 4.103 -25.926 1.00 48.03 155 GLY A C 1
ATOM 1236 O O . GLY A 1 155 ? 1.058 4.812 -26.309 1.00 48.03 155 GLY A O 1
ATOM 1237 N N . SER A 1 156 ? 0.084 2.786 -26.157 1.00 44.41 156 SER A N 1
ATOM 1238 C CA . SER A 1 156 ? 0.999 2.042 -27.023 1.00 44.41 156 SER A CA 1
ATOM 1239 C C . SER A 1 156 ? 0.313 1.569 -28.314 1.00 44.41 156 SER A C 1
ATOM 1241 O O . SER A 1 156 ? 0.705 0.542 -28.870 1.00 44.41 156 SER A O 1
ATOM 1243 N N . GLU A 1 157 ? -0.697 2.283 -28.821 1.00 40.44 157 GLU A N 1
ATOM 1244 C CA . GLU A 1 157 ? -1.005 2.193 -30.248 1.00 40.44 157 GLU A CA 1
ATOM 1245 C C . GLU A 1 157 ? -0.030 3.069 -31.034 1.00 40.44 157 GLU A C 1
ATOM 1247 O O . GLU A 1 157 ? 0.123 4.270 -30.813 1.00 40.44 157 GLU A O 1
ATOM 1252 N N . ALA A 1 158 ? 0.682 2.385 -31.921 1.00 39.25 158 ALA A N 1
ATOM 1253 C CA . ALA A 1 158 ? 1.557 2.929 -32.927 1.00 39.25 158 ALA A CA 1
ATOM 1254 C C . ALA A 1 158 ? 0.948 4.160 -33.615 1.00 39.25 158 ALA A C 1
ATOM 1256 O O . ALA A 1 158 ? -0.220 4.169 -33.994 1.00 39.25 158 ALA A O 1
ATOM 1257 N N . HIS A 1 159 ? 1.796 5.143 -33.892 1.00 37.81 159 HIS A N 1
ATOM 1258 C CA . HIS A 1 159 ? 1.704 5.839 -35.165 1.00 37.81 159 HIS A CA 1
ATOM 1259 C C . HIS A 1 159 ? 2.310 4.908 -36.230 1.00 37.81 159 HIS A C 1
ATOM 1261 O O . HIS A 1 159 ? 3.536 4.775 -36.266 1.00 37.81 159 HIS A O 1
ATOM 1267 N N . PRO A 1 160 ? 1.522 4.245 -37.094 1.00 47.56 160 PRO A N 1
ATOM 1268 C CA . PRO A 1 160 ? 1.949 4.001 -38.454 1.00 47.56 160 PRO A CA 1
ATOM 1269 C C . PRO A 1 160 ? 1.605 5.245 -39.289 1.00 47.56 160 PRO A C 1
ATOM 1271 O O . PRO A 1 160 ? 0.491 5.757 -39.223 1.00 47.56 160 PRO A O 1
ATOM 1274 N N . ASP A 1 161 ? 2.602 5.716 -40.032 1.00 45.69 161 ASP A N 1
ATOM 1275 C CA . ASP A 1 161 ? 2.516 6.601 -41.199 1.00 45.69 161 ASP A CA 1
ATOM 1276 C C . ASP A 1 161 ? 1.734 7.928 -41.092 1.00 45.69 161 ASP A C 1
ATOM 1278 O O . ASP A 1 161 ? 0.507 7.986 -41.177 1.00 45.69 161 ASP A O 1
ATOM 1282 N N . MET A 1 162 ? 2.495 9.028 -41.094 1.00 36.91 162 MET A N 1
ATOM 1283 C CA . MET A 1 162 ? 2.431 10.001 -42.196 1.00 36.91 162 MET A CA 1
ATOM 1284 C C . MET A 1 162 ? 3.837 10.448 -42.586 1.00 36.91 162 MET A C 1
ATOM 1286 O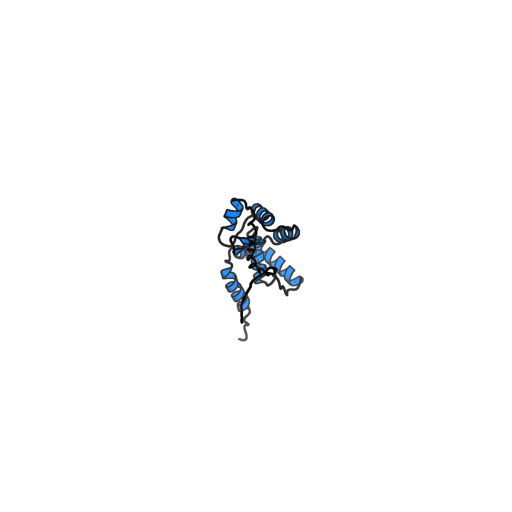 O . MET A 1 162 ? 4.667 10.624 -41.664 1.00 36.91 162 MET A O 1
#

Radius of gyration: 30.19 Å; chains: 1; bounding box: 73×100×64 Å